Protein AF-A0A183FVG1-F1 (afdb_monomer_lite)

Organism: Heligmosomoides polygyrus (NCBI:txid6339)

Foldseek 3Di:
DQPDDQDDDQWGWDADPVRQIWIAGNVVRDIGRDDDPVVVVVSVVSVVVVVVVVVVVVVVVVVVVVD

InterPro domains:
  IPR001202 WW domain [PF00397] (10-36)
  IPR001202 WW domain [PS01159] (11-36)
  IPR001202 WW domain [PS50020] (11-38)
  IPR001202 WW domain [SM00456] (6-38)
  IPR001202 WW domain [cd00201] (11-38)
  IPR036020 WW domain superfamily [SSF51045] (10-42)
  IPR038867 WW domain-containing adapter protein with coiled-coil [PTHR15911] (5-52)

Radius of gyration: 17.88 Å; chains: 1; bounding box: 36×17×56 Å

Sequence (67 aa):
MVKEIKEFGAWSEQTSSSGRKYFYNRDTEVSQWEKPKEWREYEVRLAEQERLNAEQERITQQVRVLL

pLDDT: mean 93.46, std 8.31, range [51.0, 98.44]

Structure (mmCIF, N/CA/C/O backbone):
data_AF-A0A183FVG1-F1
#
_entry.id   AF-A0A183FVG1-F1
#
loop_
_atom_site.group_PDB
_atom_site.id
_atom_site.type_symbol
_atom_site.label_atom_id
_atom_site.label_alt_id
_atom_site.label_comp_id
_atom_site.label_asym_id
_atom_site.label_entity_id
_atom_site.label_seq_id
_atom_site.pdbx_PDB_ins_code
_atom_site.Cartn_x
_atom_site.Cartn_y
_atom_site.Cartn_z
_atom_site.occupancy
_atom_site.B_iso_or_equiv
_atom_site.auth_seq_id
_atom_site.auth_comp_id
_atom_site.auth_asym_id
_atom_site.auth_atom_id
_atom_site.pdbx_PDB_model_num
ATOM 1 N N . MET A 1 1 ? 12.555 4.599 -10.073 1.00 51.00 1 MET A N 1
ATOM 2 C CA . MET A 1 1 ? 12.132 4.373 -8.675 1.00 51.00 1 MET A CA 1
ATOM 3 C C . MET A 1 1 ? 10.646 4.143 -8.733 1.00 51.00 1 MET A C 1
ATOM 5 O O . MET A 1 1 ? 9.948 5.093 -9.068 1.00 51.00 1 MET A O 1
ATOM 9 N N . VAL A 1 2 ? 10.183 2.927 -8.451 1.00 62.84 2 VAL A N 1
ATOM 10 C CA . VAL A 1 2 ? 8.742 2.695 -8.322 1.00 62.84 2 VAL A CA 1
ATOM 11 C C . VAL A 1 2 ? 8.279 3.578 -7.168 1.00 62.84 2 VAL A C 1
ATOM 13 O O . VAL A 1 2 ? 8.799 3.452 -6.056 1.00 62.84 2 VAL A O 1
ATOM 16 N N . LYS A 1 3 ? 7.400 4.547 -7.432 1.00 72.56 3 LYS A N 1
ATOM 17 C CA . LYS A 1 3 ? 6.847 5.377 -6.357 1.00 72.56 3 LYS A CA 1
ATOM 18 C C . LYS A 1 3 ? 6.081 4.457 -5.412 1.00 72.56 3 LYS A C 1
ATOM 20 O O . LYS A 1 3 ? 5.165 3.764 -5.844 1.00 72.56 3 LYS A O 1
ATOM 25 N N . GLU A 1 4 ? 6.471 4.440 -4.140 1.00 83.19 4 GLU A N 1
ATOM 26 C CA . GLU A 1 4 ? 5.736 3.690 -3.123 1.00 83.19 4 GLU A CA 1
ATOM 27 C C . GLU A 1 4 ? 4.335 4.301 -2.996 1.00 83.19 4 GLU A C 1
ATOM 29 O O . GLU A 1 4 ? 4.189 5.486 -2.693 1.00 83.19 4 GLU A O 1
ATOM 34 N N . ILE A 1 5 ? 3.304 3.499 -3.257 1.00 91.06 5 ILE A N 1
ATOM 35 C CA . ILE A 1 5 ? 1.912 3.903 -3.070 1.00 91.06 5 ILE A CA 1
ATOM 36 C C . ILE A 1 5 ? 1.467 3.522 -1.657 1.00 91.06 5 ILE A C 1
ATOM 38 O O . ILE A 1 5 ? 1.664 2.392 -1.214 1.00 91.06 5 ILE A O 1
ATOM 42 N N . LYS A 1 6 ? 0.879 4.481 -0.936 1.00 94.75 6 LYS A N 1
ATOM 43 C CA . LYS A 1 6 ? 0.363 4.295 0.433 1.00 94.75 6 LYS A CA 1
ATOM 44 C C . LYS A 1 6 ? -1.147 4.096 0.488 1.00 94.75 6 LYS A C 1
ATOM 46 O O . LYS A 1 6 ? -1.677 3.827 1.560 1.00 94.75 6 LYS A O 1
ATOM 51 N N . GLU A 1 7 ? -1.824 4.200 -0.651 1.00 96.19 7 GLU A N 1
ATOM 52 C CA . GLU A 1 7 ? -3.269 4.035 -0.780 1.00 96.19 7 GLU A CA 1
ATOM 53 C C . GLU A 1 7 ? -3.611 3.359 -2.113 1.00 96.19 7 GLU A C 1
ATOM 55 O O . GLU A 1 7 ? -2.929 3.566 -3.123 1.00 96.19 7 GLU A O 1
ATOM 60 N N . PHE A 1 8 ? -4.675 2.557 -2.116 1.00 96.75 8 PHE A N 1
ATOM 61 C CA . PHE A 1 8 ? -5.217 1.899 -3.301 1.00 96.75 8 PHE A CA 1
ATOM 62 C C . PHE A 1 8 ? -6.724 1.677 -3.149 1.00 96.75 8 PHE A C 1
ATOM 64 O O . PHE A 1 8 ? -7.180 0.890 -2.317 1.00 96.75 8 PHE A O 1
ATOM 71 N N . GLY A 1 9 ? -7.520 2.357 -3.976 1.00 96.25 9 GLY A N 1
ATOM 72 C CA . GLY A 1 9 ? -8.978 2.293 -3.879 1.00 96.25 9 GLY A CA 1
ATOM 73 C C . GLY A 1 9 ? -9.471 2.764 -2.507 1.00 96.25 9 GLY A C 1
ATOM 74 O O . GLY A 1 9 ? -9.240 3.913 -2.126 1.00 96.25 9 GLY A O 1
ATOM 75 N N . ALA A 1 10 ? -10.159 1.883 -1.776 1.00 97.75 10 ALA A N 1
ATOM 76 C CA . ALA A 1 10 ? -10.626 2.115 -0.405 1.00 97.75 10 ALA A CA 1
ATOM 77 C C . ALA A 1 10 ? -9.573 1.813 0.677 1.00 97.75 10 ALA A C 1
ATOM 79 O O . ALA A 1 10 ? -9.783 2.135 1.847 1.00 97.75 10 ALA A O 1
ATOM 80 N N . TRP A 1 11 ? -8.454 1.191 0.293 1.00 98.25 11 TRP A N 1
ATOM 81 C CA . TRP A 1 11 ? -7.419 0.731 1.208 1.00 98.25 11 TRP A CA 1
ATOM 82 C C . TRP A 1 11 ? -6.333 1.783 1.439 1.00 98.25 11 TRP A C 1
ATOM 84 O O . TRP A 1 11 ? -5.878 2.425 0.492 1.00 98.25 11 TRP A O 1
ATOM 94 N N . SER A 1 12 ? -5.852 1.888 2.677 1.00 98.12 12 SER A N 1
ATOM 95 C CA . SER A 1 12 ? -4.674 2.670 3.064 1.00 98.12 12 SER A CA 1
ATOM 96 C C . SER A 1 12 ? -3.686 1.831 3.877 1.00 98.12 12 SER A C 1
ATOM 98 O O . SER A 1 12 ? -4.080 0.979 4.674 1.00 98.12 12 SER A O 1
ATOM 100 N N . GLU A 1 13 ? -2.389 2.044 3.653 1.00 98.12 13 GLU A N 1
ATOM 101 C CA . GLU A 1 13 ? -1.314 1.474 4.465 1.00 98.12 13 GLU A CA 1
ATOM 102 C C . GLU A 1 13 ? -1.110 2.366 5.688 1.00 98.12 13 GLU A C 1
ATOM 104 O O . GLU A 1 13 ? -0.902 3.573 5.569 1.00 98.12 13 GLU A O 1
ATOM 109 N N . GLN A 1 14 ? -1.126 1.763 6.867 1.00 97.88 14 GLN A N 1
ATOM 110 C CA . GLN A 1 14 ? -0.900 2.448 8.129 1.00 97.88 14 GLN A CA 1
ATOM 111 C C . GLN A 1 14 ? 0.105 1.688 8.986 1.00 97.88 14 GLN A C 1
ATOM 113 O O . GLN A 1 14 ? 0.389 0.514 8.752 1.00 97.88 14 GLN A O 1
ATOM 118 N N . THR A 1 15 ? 0.635 2.359 10.004 1.00 97.75 15 THR A N 1
ATOM 119 C CA . THR A 1 15 ? 1.581 1.779 10.960 1.00 97.75 15 THR A CA 1
ATOM 120 C C . THR A 1 15 ? 0.914 1.684 12.324 1.00 97.75 15 THR A C 1
ATOM 122 O O . THR A 1 15 ? 0.380 2.669 12.829 1.00 97.75 15 THR A O 1
ATOM 125 N N . SER A 1 16 ? 0.921 0.496 12.924 1.00 96.44 16 SER A N 1
ATOM 126 C CA . SER A 1 16 ? 0.386 0.266 14.264 1.00 96.44 16 SER A CA 1
ATOM 127 C C . SER A 1 16 ? 1.261 0.920 15.338 1.00 96.44 16 SER A C 1
ATOM 129 O O . SER A 1 16 ? 2.415 1.279 15.100 1.00 96.44 16 SER A O 1
ATOM 131 N N . SER A 1 17 ? 0.755 0.978 16.571 1.00 96.31 17 SER A N 1
ATOM 132 C CA . SER A 1 17 ? 1.531 1.412 17.742 1.00 96.31 17 SER A CA 1
ATOM 133 C C . SER A 1 17 ? 2.793 0.574 17.988 1.00 96.31 17 SER A C 1
ATOM 135 O O . SER A 1 17 ? 3.760 1.073 18.554 1.00 96.31 17 SER A O 1
ATOM 137 N N . SER A 1 18 ? 2.817 -0.682 17.529 1.00 96.31 18 SER A N 1
ATOM 138 C CA . SER A 1 18 ? 3.990 -1.560 17.596 1.00 96.31 18 SER A CA 1
ATOM 139 C C . SER A 1 18 ? 4.935 -1.408 16.395 1.00 96.31 18 SER A C 1
ATOM 141 O O . SER A 1 18 ? 5.808 -2.253 16.203 1.00 96.31 18 SER A O 1
ATOM 143 N N . GLY A 1 19 ? 4.711 -0.425 15.517 1.00 97.31 19 GLY A N 1
ATOM 144 C CA . GLY A 1 19 ? 5.509 -0.202 14.310 1.00 97.31 19 GLY A CA 1
ATOM 145 C C . GLY A 1 19 ? 5.223 -1.168 13.154 1.00 97.31 19 GLY A C 1
ATOM 146 O O . GLY A 1 19 ? 5.973 -1.187 12.181 1.00 97.31 19 GLY A O 1
ATOM 147 N N . ARG A 1 20 ? 4.169 -1.993 13.233 1.00 97.12 20 ARG A N 1
ATOM 148 C CA . ARG A 1 20 ? 3.836 -2.960 12.173 1.00 97.12 20 ARG A CA 1
ATOM 149 C C . ARG A 1 20 ? 2.892 -2.335 11.158 1.00 97.12 20 ARG A C 1
ATOM 151 O O . ARG A 1 20 ? 1.899 -1.723 11.541 1.00 97.12 20 ARG A O 1
ATOM 158 N N . LYS A 1 21 ? 3.177 -2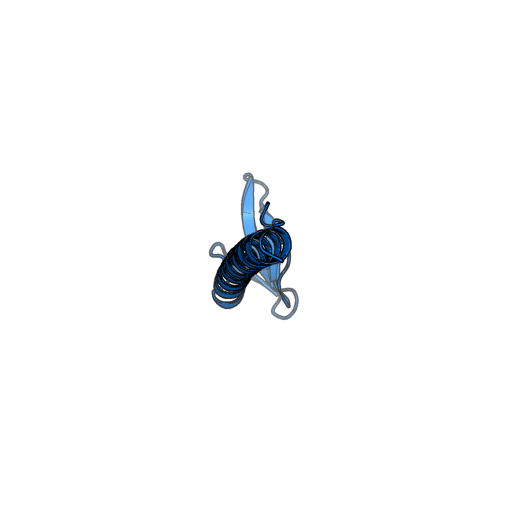.532 9.872 1.00 97.19 21 LYS A N 1
ATOM 159 C CA . LYS A 1 21 ? 2.276 -2.106 8.802 1.00 97.19 21 LYS A CA 1
ATOM 160 C C . LYS A 1 21 ? 0.996 -2.943 8.807 1.00 97.19 21 LYS A C 1
ATOM 162 O O . LYS A 1 21 ? 1.052 -4.156 9.010 1.00 97.19 21 LYS A O 1
ATOM 167 N N . TYR A 1 22 ? -0.128 -2.289 8.562 1.00 98.00 22 TYR A N 1
ATOM 168 C CA . TYR A 1 22 ? -1.431 -2.905 8.341 1.00 98.00 22 TYR A CA 1
ATOM 169 C C . TYR A 1 22 ? -2.190 -2.127 7.264 1.00 98.00 22 TYR A C 1
ATOM 171 O O . TYR A 1 22 ? -1.803 -1.018 6.893 1.00 98.00 22 TYR A O 1
ATOM 179 N N . PHE A 1 23 ? -3.257 -2.726 6.751 1.00 98.25 23 PHE A N 1
ATOM 180 C CA . PHE A 1 23 ? -4.063 -2.175 5.671 1.00 98.25 2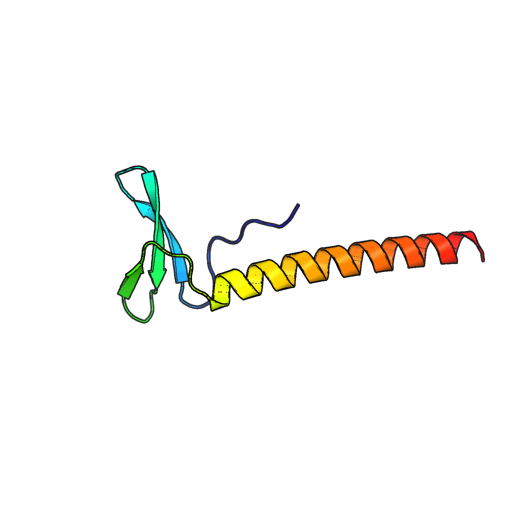3 PHE A CA 1
ATOM 181 C C . PHE A 1 23 ? -5.481 -1.961 6.172 1.00 98.25 23 PHE A C 1
ATOM 183 O O . PHE A 1 23 ? -6.116 -2.904 6.640 1.00 98.25 23 PHE A O 1
ATOM 190 N N . TYR A 1 24 ? -5.956 -0.725 6.084 1.00 98.44 24 TYR A N 1
ATOM 191 C CA . TYR A 1 24 ? -7.287 -0.322 6.519 1.00 98.44 24 TYR A CA 1
ATOM 192 C C . TYR A 1 24 ? -8.168 -0.025 5.309 1.00 98.44 24 TYR A C 1
ATOM 194 O O . TYR A 1 24 ? -7.770 0.753 4.446 1.00 98.44 24 TYR A O 1
ATOM 202 N N . ASN A 1 25 ? -9.354 -0.623 5.243 1.00 98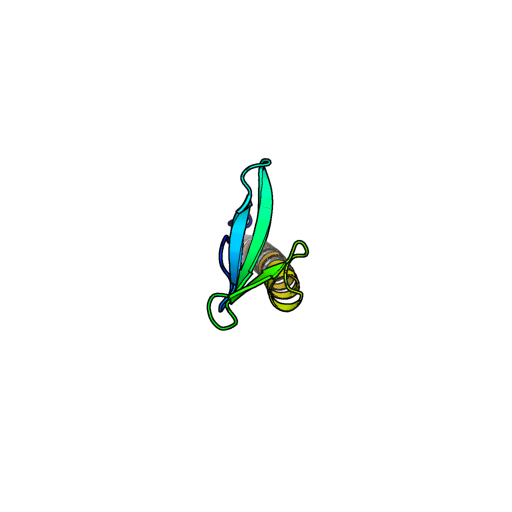.38 25 ASN A N 1
ATOM 203 C CA . ASN A 1 25 ? -10.373 -0.303 4.252 1.00 98.38 25 ASN A CA 1
ATOM 204 C C . ASN A 1 25 ? -11.376 0.678 4.857 1.00 98.38 25 ASN A C 1
ATOM 206 O O . ASN A 1 25 ? -12.082 0.323 5.797 1.00 98.38 25 ASN A O 1
ATOM 210 N N . ARG A 1 26 ? -11.468 1.888 4.303 1.00 98.00 26 ARG A N 1
ATOM 211 C CA . ARG A 1 26 ? -12.381 2.920 4.819 1.00 98.00 26 ARG A CA 1
ATOM 212 C C . ARG A 1 26 ? -13.858 2.662 4.514 1.00 98.00 26 ARG A C 1
ATOM 214 O O . ARG A 1 26 ? -14.700 3.213 5.207 1.00 98.00 26 ARG A O 1
ATOM 221 N N . ASP A 1 27 ? -14.166 1.869 3.491 1.00 97.94 27 ASP A N 1
ATOM 222 C CA . ASP A 1 27 ? -15.548 1.615 3.073 1.00 97.94 27 ASP A CA 1
ATOM 223 C C . ASP A 1 27 ? -16.183 0.517 3.939 1.00 97.94 27 ASP A C 1
ATOM 225 O O . ASP A 1 27 ? -17.375 0.563 4.230 1.00 97.94 27 ASP A O 1
ATOM 229 N N . THR A 1 28 ? -15.387 -0.473 4.359 1.00 97.94 28 THR A N 1
ATOM 230 C CA . THR A 1 28 ? -15.850 -1.593 5.198 1.00 97.94 28 THR A CA 1
ATOM 231 C C . THR A 1 28 ? -15.396 -1.493 6.653 1.00 97.94 28 THR A C 1
ATOM 233 O O . THR A 1 28 ? -15.735 -2.365 7.445 1.00 97.94 28 THR A O 1
ATOM 236 N N . GLU A 1 29 ? -14.566 -0.500 6.981 1.00 98.06 29 GLU A N 1
ATOM 237 C CA . GLU A 1 29 ? -13.924 -0.302 8.291 1.00 98.06 29 GLU A CA 1
ATOM 238 C C . GLU A 1 29 ? -13.120 -1.524 8.784 1.00 98.06 29 GLU A C 1
ATOM 240 O O . GLU A 1 29 ? -12.918 -1.740 9.979 1.00 98.06 29 GLU A O 1
ATOM 245 N N . VAL A 1 30 ? -12.623 -2.343 7.850 1.00 97.62 30 VAL A N 1
ATOM 246 C CA . VAL A 1 30 ? -11.853 -3.556 8.159 1.00 97.62 30 VAL A CA 1
ATOM 247 C C . VAL A 1 30 ? -10.363 -3.255 8.111 1.00 97.62 30 VAL A C 1
ATOM 249 O O . VAL A 1 30 ? -9.868 -2.629 7.176 1.00 97.62 30 VAL A O 1
ATOM 252 N N . SER A 1 31 ? -9.634 -3.765 9.102 1.00 98.00 31 SER A N 1
ATOM 253 C CA . SER A 1 31 ? -8.171 -3.783 9.114 1.00 98.00 31 SER A CA 1
ATOM 254 C C . SER A 1 31 ? -7.644 -5.197 8.886 1.00 98.00 31 SER A C 1
ATOM 256 O O . SER A 1 31 ? -8.173 -6.156 9.445 1.00 98.00 31 SER A O 1
ATOM 258 N N . GLN A 1 32 ? -6.566 -5.330 8.115 1.00 98.00 32 GLN A N 1
ATOM 259 C CA . GLN A 1 32 ? -5.883 -6.604 7.889 1.00 98.00 32 GLN A CA 1
ATOM 260 C C . GLN A 1 32 ? -4.361 -6.442 7.838 1.00 98.00 32 GLN A C 1
ATOM 262 O O . GLN A 1 32 ? -3.834 -5.374 7.533 1.00 98.00 32 GLN A O 1
ATOM 267 N N . TRP A 1 33 ? -3.643 -7.524 8.135 1.00 97.50 33 TRP A N 1
ATOM 268 C CA . TRP A 1 33 ? -2.175 -7.534 8.156 1.00 97.50 33 TRP A CA 1
ATOM 269 C C . TRP A 1 33 ? -1.556 -7.790 6.782 1.00 97.50 33 TRP A C 1
ATOM 271 O O . TRP A 1 33 ? -0.448 -7.342 6.499 1.00 97.50 33 TRP A O 1
ATOM 281 N N . GLU A 1 34 ? -2.267 -8.509 5.918 1.00 97.25 34 GLU A N 1
ATOM 282 C CA . GLU A 1 34 ? -1.802 -8.826 4.573 1.00 97.25 34 GLU A CA 1
ATOM 283 C C . GLU A 1 34 ? -2.209 -7.733 3.587 1.00 97.25 34 GLU A C 1
ATOM 285 O O . GLU A 1 34 ? -3.347 -7.268 3.606 1.00 97.25 34 GLU A O 1
ATOM 290 N N . LYS A 1 35 ? -1.309 -7.343 2.678 1.00 96.38 35 LYS A N 1
ATOM 291 C CA . LYS A 1 35 ? -1.650 -6.380 1.621 1.00 96.38 35 LYS A CA 1
ATOM 292 C C . LYS A 1 35 ? -2.752 -6.967 0.720 1.00 96.38 35 LYS A C 1
ATOM 294 O O . LYS A 1 35 ? -2.544 -8.093 0.241 1.00 96.38 35 LYS A O 1
ATOM 299 N N . PRO A 1 36 ? -3.854 -6.229 0.454 1.00 97.31 36 PRO A N 1
ATOM 300 C CA . PRO A 1 36 ? -4.929 -6.661 -0.438 1.00 97.31 36 PRO A CA 1
ATOM 301 C C . PRO A 1 36 ? -4.404 -7.158 -1.785 1.00 97.31 36 PRO A C 1
ATOM 303 O O . PRO A 1 36 ? -3.430 -6.621 -2.325 1.00 97.31 36 PRO A O 1
ATOM 306 N N . LYS A 1 37 ? -5.040 -8.202 -2.323 1.00 96.06 37 LYS A N 1
ATOM 307 C CA . LYS A 1 37 ? -4.572 -8.889 -3.533 1.00 96.06 37 LYS A CA 1
ATOM 308 C C . LYS A 1 37 ? -4.540 -7.936 -4.727 1.00 96.06 37 LYS A C 1
ATOM 310 O O . LYS A 1 37 ? -3.526 -7.842 -5.409 1.00 96.06 37 LYS A O 1
ATOM 315 N N . GLU A 1 38 ? -5.612 -7.181 -4.913 1.00 95.75 38 GLU A N 1
ATOM 316 C CA . GLU A 1 38 ? -5.808 -6.238 -6.009 1.00 95.75 38 GLU A CA 1
ATOM 317 C C . GLU A 1 38 ? -4.767 -5.114 -5.977 1.00 95.75 38 GLU A C 1
ATOM 319 O O . GLU A 1 38 ? -4.260 -4.699 -7.020 1.00 95.75 38 GLU A O 1
ATOM 324 N N . TRP A 1 39 ? -4.401 -4.661 -4.773 1.00 96.56 39 TRP A N 1
ATOM 325 C CA . TRP A 1 39 ? -3.337 -3.679 -4.581 1.00 96.56 39 TRP A CA 1
ATOM 326 C C . TRP A 1 39 ? -1.987 -4.271 -4.996 1.00 96.56 39 TRP A C 1
ATOM 328 O O . TRP A 1 39 ? -1.262 -3.681 -5.796 1.00 96.56 39 TRP A O 1
ATOM 338 N N . ARG A 1 40 ? -1.660 -5.478 -4.527 1.00 95.12 40 ARG A N 1
ATOM 339 C CA . ARG A 1 40 ? -0.413 -6.163 -4.900 1.00 95.12 40 ARG A CA 1
ATOM 340 C C . ARG A 1 40 ? -0.302 -6.363 -6.415 1.00 95.12 40 ARG A C 1
ATOM 342 O O . ARG A 1 40 ? 0.742 -6.096 -6.999 1.00 95.12 40 ARG A O 1
ATOM 349 N N . GLU A 1 41 ? -1.383 -6.789 -7.061 1.00 95.62 41 GLU A N 1
ATOM 350 C CA . GLU A 1 41 ? -1.450 -6.951 -8.518 1.00 95.62 41 GLU A CA 1
ATOM 351 C C . GLU A 1 41 ? -1.312 -5.620 -9.266 1.00 95.62 41 GLU A C 1
ATOM 353 O O . GLU A 1 41 ? -0.772 -5.573 -10.371 1.00 95.62 41 GLU A O 1
ATOM 358 N N . TYR A 1 42 ? -1.809 -4.525 -8.695 1.00 94.62 42 TYR A N 1
ATOM 359 C CA . TYR A 1 42 ? -1.614 -3.192 -9.252 1.00 94.62 42 TYR A CA 1
ATOM 360 C C . TYR A 1 42 ? -0.146 -2.747 -9.180 1.00 94.62 42 TYR A C 1
ATOM 362 O O . TYR A 1 42 ? 0.386 -2.269 -10.178 1.00 94.62 42 TYR A O 1
ATOM 370 N N . GLU A 1 43 ? 0.541 -2.977 -8.056 1.00 93.69 43 GLU A N 1
ATOM 371 C CA . GLU A 1 43 ? 1.978 -2.681 -7.924 1.00 93.69 43 GLU A CA 1
ATOM 372 C C . GLU A 1 43 ? 2.820 -3.459 -8.944 1.00 93.69 43 GLU A C 1
ATOM 374 O O . GLU A 1 43 ? 3.717 -2.889 -9.565 1.00 93.69 43 GLU A O 1
ATOM 379 N N . VAL A 1 44 ? 2.499 -4.738 -9.167 1.00 94.31 44 VAL A N 1
ATOM 380 C CA . VAL A 1 44 ? 3.165 -5.565 -10.188 1.00 94.31 44 VAL A CA 1
ATOM 381 C C . VAL A 1 44 ? 2.970 -4.976 -11.586 1.00 94.31 44 VAL A C 1
ATOM 383 O O . VAL A 1 44 ? 3.946 -4.812 -12.316 1.00 94.31 44 VAL A O 1
ATOM 386 N N . ARG A 1 45 ? 1.734 -4.602 -11.944 1.00 93.94 45 ARG A N 1
ATOM 387 C CA . ARG A 1 45 ? 1.424 -3.994 -13.249 1.00 93.94 45 ARG A CA 1
ATOM 388 C C . ARG A 1 45 ? 2.142 -2.666 -13.464 1.00 93.94 45 ARG A C 1
ATOM 390 O O . ARG A 1 45 ? 2.632 -2.415 -14.559 1.00 93.94 45 ARG A O 1
ATOM 397 N N . LEU A 1 46 ? 2.232 -1.823 -12.434 1.00 93.00 46 LEU A N 1
ATOM 398 C CA . LEU A 1 46 ? 2.989 -0.573 -12.516 1.00 93.00 46 LEU A CA 1
ATOM 399 C C . LEU A 1 46 ? 4.475 -0.829 -12.768 1.00 93.00 46 LEU A C 1
ATOM 401 O O . LEU A 1 46 ? 5.055 -0.215 -13.660 1.00 93.00 46 LEU A O 1
ATOM 405 N N . ALA A 1 47 ? 5.079 -1.757 -12.022 1.00 91.94 47 ALA A N 1
ATOM 406 C CA . ALA A 1 47 ? 6.483 -2.107 -12.202 1.00 91.94 47 ALA A CA 1
ATOM 407 C C . ALA A 1 47 ? 6.753 -2.674 -13.606 1.00 91.94 47 ALA A C 1
ATOM 409 O O . ALA A 1 47 ? 7.764 -2.346 -14.226 1.00 91.94 47 ALA A O 1
ATOM 410 N N . GLU A 1 48 ? 5.850 -3.500 -14.135 1.00 95.06 48 GLU A N 1
ATOM 411 C CA . GLU A 1 48 ? 5.936 -4.003 -15.506 1.00 95.06 48 GLU A CA 1
ATOM 412 C C . GLU A 1 48 ? 5.819 -2.875 -16.537 1.00 95.06 48 GLU A C 1
ATOM 414 O O . GLU A 1 48 ? 6.667 -2.769 -17.423 1.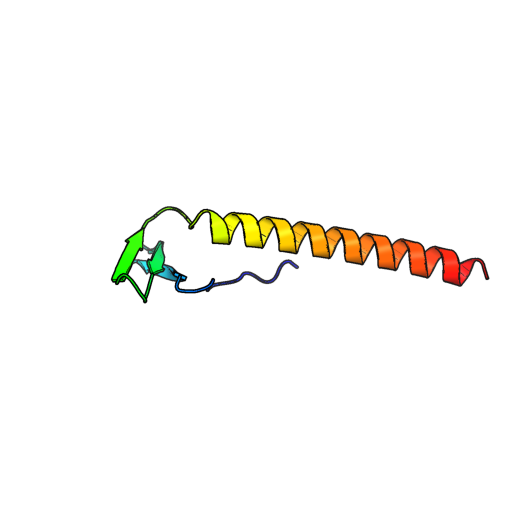00 95.06 48 GLU A O 1
ATOM 419 N N . GLN A 1 49 ? 4.840 -1.982 -16.385 1.00 94.50 49 GLN A N 1
ATOM 420 C CA . GLN A 1 49 ? 4.661 -0.841 -17.279 1.00 94.50 49 GLN A CA 1
ATOM 421 C C . GLN A 1 49 ? 5.891 0.073 -17.292 1.00 94.50 49 GLN A C 1
ATOM 423 O O . GLN A 1 49 ? 6.313 0.513 -18.359 1.00 94.50 49 GLN A O 1
ATOM 428 N N . GLU A 1 50 ? 6.504 0.341 -16.136 1.00 93.38 50 GLU A N 1
ATOM 429 C CA . GLU A 1 50 ? 7.746 1.119 -16.062 1.00 93.38 50 GLU A CA 1
ATOM 430 C C . GLU A 1 50 ? 8.889 0.437 -16.823 1.00 93.38 50 GLU A C 1
ATOM 432 O O . GLU A 1 50 ? 9.628 1.104 -17.550 1.00 93.38 50 GLU A O 1
ATOM 437 N N . ARG A 1 51 ? 9.022 -0.891 -16.707 1.00 93.69 51 ARG A N 1
ATOM 438 C CA . ARG A 1 51 ? 10.035 -1.654 -17.452 1.00 93.69 51 ARG A CA 1
ATOM 439 C C . ARG A 1 51 ? 9.803 -1.582 -18.957 1.00 93.69 51 ARG A C 1
ATOM 441 O O . ARG A 1 51 ? 10.756 -1.353 -19.696 1.00 93.69 51 ARG A O 1
ATOM 448 N N . LEU A 1 52 ? 8.558 -1.752 -19.400 1.00 96.00 52 LEU A N 1
ATOM 449 C CA . LEU A 1 52 ? 8.191 -1.663 -20.813 1.00 96.00 52 LEU A CA 1
ATOM 450 C C . LEU A 1 52 ? 8.417 -0.252 -21.363 1.00 96.00 52 LEU A C 1
ATOM 452 O O . LEU A 1 52 ? 8.955 -0.104 -22.456 1.00 96.00 52 LEU A O 1
ATOM 456 N N . ASN A 1 53 ? 8.079 0.782 -20.592 1.00 95.06 53 ASN A N 1
ATOM 457 C CA . ASN A 1 53 ? 8.317 2.171 -20.980 1.00 95.06 53 ASN A CA 1
ATOM 458 C C . ASN A 1 53 ? 9.815 2.472 -21.114 1.00 95.06 53 ASN A C 1
ATOM 460 O O . ASN A 1 53 ? 10.225 3.081 -22.099 1.00 95.06 53 ASN A O 1
ATOM 464 N N . ALA A 1 54 ? 10.638 2.018 -20.164 1.00 94.69 54 ALA A N 1
ATOM 465 C CA . ALA A 1 54 ? 12.088 2.190 -20.227 1.00 94.69 54 ALA A CA 1
ATOM 466 C C . ALA A 1 54 ? 12.705 1.447 -21.424 1.00 94.69 54 ALA A C 1
ATOM 468 O O . ALA A 1 54 ? 13.589 1.974 -22.099 1.00 94.69 54 ALA A O 1
ATOM 469 N N . GLU A 1 55 ? 12.216 0.241 -21.716 1.00 96.56 55 GLU A N 1
ATOM 470 C CA . GLU A 1 55 ? 12.633 -0.526 -22.889 1.00 96.56 55 GLU A CA 1
ATOM 471 C C . GLU A 1 55 ? 12.245 0.183 -24.191 1.00 96.56 55 GLU A C 1
ATOM 473 O O . GLU A 1 55 ? 13.077 0.351 -25.082 1.00 96.56 55 GLU A O 1
ATOM 478 N N . GLN A 1 56 ? 11.004 0.663 -24.283 1.00 96.12 56 GLN A N 1
ATOM 479 C CA . GLN A 1 56 ? 10.523 1.409 -25.438 1.00 96.12 56 GLN A CA 1
ATOM 480 C C . GLN A 1 56 ? 11.330 2.694 -25.646 1.00 96.12 56 GLN A C 1
ATOM 482 O O . GLN A 1 56 ? 11.672 3.026 -26.782 1.00 96.12 56 GLN A O 1
ATOM 487 N N . GLU A 1 57 ? 11.667 3.411 -24.574 1.00 96.44 57 GLU A N 1
ATOM 488 C CA . GLU A 1 57 ? 12.508 4.605 -24.645 1.00 96.44 57 GLU A CA 1
ATOM 489 C C . GLU A 1 57 ? 13.915 4.262 -25.148 1.00 96.44 57 GLU A C 1
ATOM 491 O O . GLU A 1 57 ? 14.399 4.903 -26.082 1.00 96.44 57 GLU A O 1
ATOM 496 N N . ARG A 1 58 ? 14.535 3.204 -24.611 1.00 96.31 58 ARG A N 1
ATOM 497 C CA . ARG A 1 58 ? 15.843 2.710 -25.062 1.00 96.31 58 ARG A CA 1
ATOM 498 C C . ARG A 1 58 ? 15.836 2.372 -26.552 1.00 96.31 58 ARG A C 1
ATOM 500 O O . ARG A 1 58 ? 16.726 2.803 -27.282 1.00 96.31 58 ARG A O 1
ATOM 507 N N . ILE A 1 59 ? 14.824 1.634 -27.010 1.00 95.88 59 ILE A N 1
ATOM 508 C CA . ILE A 1 59 ? 14.653 1.283 -28.427 1.00 95.88 59 ILE A CA 1
ATOM 509 C C . ILE A 1 59 ? 14.482 2.551 -29.269 1.00 95.88 59 ILE A C 1
ATOM 511 O O . ILE A 1 59 ? 15.139 2.708 -30.296 1.00 95.88 59 ILE A O 1
ATOM 515 N N . THR A 1 60 ? 13.639 3.482 -28.823 1.00 94.50 60 THR A N 1
ATOM 516 C CA . THR A 1 60 ? 13.367 4.738 -29.536 1.00 94.50 60 THR A CA 1
ATOM 517 C C . THR A 1 60 ? 14.632 5.581 -29.682 1.00 94.50 60 THR A C 1
ATOM 519 O O . THR A 1 60 ? 14.910 6.095 -30.763 1.00 94.50 60 THR A O 1
ATOM 522 N N . GLN A 1 61 ? 15.433 5.695 -28.621 1.00 93.19 61 GLN A N 1
ATOM 523 C CA . GLN A 1 61 ? 16.717 6.395 -28.656 1.00 93.19 61 GLN A CA 1
ATOM 524 C C . GLN A 1 61 ? 17.709 5.704 -29.598 1.00 93.19 61 GLN A C 1
ATOM 526 O O . GLN A 1 61 ? 18.360 6.383 -30.389 1.00 93.19 61 GLN A O 1
ATOM 531 N N . GLN A 1 62 ? 17.783 4.369 -29.572 1.00 90.00 62 GLN A N 1
ATOM 532 C CA . GLN A 1 62 ? 18.647 3.605 -30.473 1.00 90.00 62 GLN A CA 1
ATOM 533 C C . GLN A 1 62 ? 18.279 3.823 -31.947 1.00 90.00 62 GLN A C 1
ATOM 535 O O . GLN A 1 62 ? 19.176 4.035 -32.759 1.00 90.00 62 GLN A O 1
ATOM 540 N N . VAL A 1 63 ? 16.986 3.802 -32.295 1.00 91.44 63 VAL A N 1
ATOM 541 C CA . VAL A 1 63 ? 16.507 4.074 -33.663 1.00 91.44 63 VAL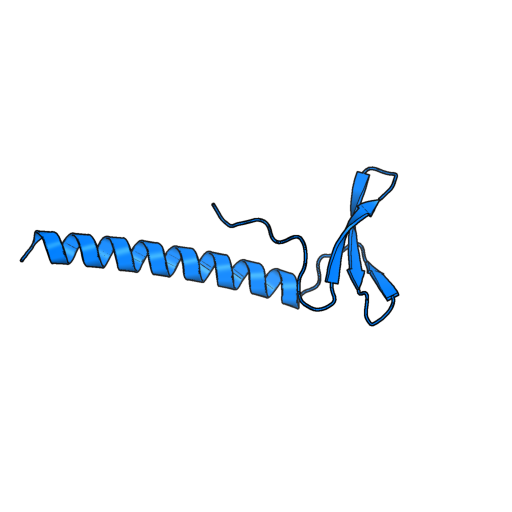 A CA 1
ATOM 542 C C . VAL A 1 63 ? 16.778 5.525 -34.061 1.00 91.44 63 VAL A C 1
ATOM 544 O O . VAL A 1 63 ? 17.245 5.769 -35.167 1.00 91.44 63 VAL A O 1
ATOM 547 N N . ARG A 1 64 ? 16.555 6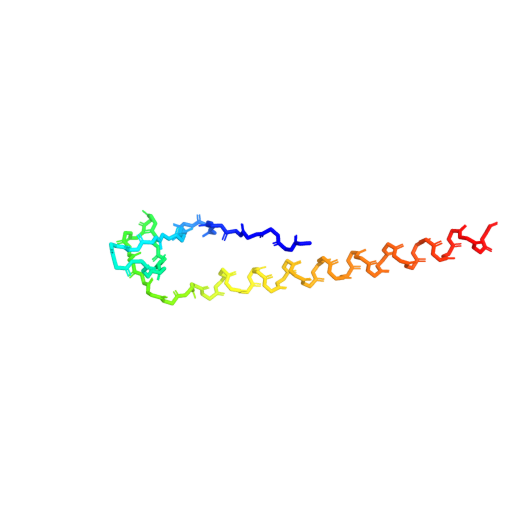.486 -33.154 1.00 90.62 64 ARG A N 1
ATOM 548 C CA . ARG A 1 64 ? 16.821 7.913 -33.397 1.00 90.62 64 ARG A CA 1
ATOM 549 C C . ARG A 1 64 ? 18.287 8.206 -33.727 1.00 90.62 64 ARG A C 1
ATOM 551 O O . ARG A 1 64 ? 18.544 9.150 -34.454 1.00 90.62 64 ARG A O 1
ATOM 558 N N . VAL A 1 65 ? 19.232 7.446 -33.176 1.00 85.12 65 VAL A N 1
ATOM 559 C CA . VAL A 1 65 ? 20.673 7.610 -33.454 1.00 85.12 65 VAL A CA 1
ATOM 560 C C . VAL A 1 65 ? 21.077 7.008 -34.807 1.00 85.12 65 VAL A C 1
ATOM 562 O O . VAL A 1 65 ? 22.116 7.369 -35.349 1.00 85.12 65 VAL A O 1
ATOM 565 N N . LEU A 1 66 ? 20.279 6.084 -35.349 1.00 82.31 66 LEU A N 1
ATOM 566 C CA . LEU A 1 66 ? 20.563 5.391 -36.610 1.00 82.31 66 LEU A CA 1
ATOM 567 C C . LEU A 1 66 ? 19.966 6.086 -37.850 1.00 82.31 66 LEU A C 1
ATOM 569 O O . LEU A 1 66 ? 20.251 5.647 -38.964 1.00 82.31 66 LEU A O 1
ATOM 573 N N . LEU A 1 67 ? 19.151 7.129 -37.664 1.00 70.44 67 LEU A N 1
ATOM 574 C CA . LEU A 1 67 ? 18.560 7.971 -38.713 1.00 70.44 67 LEU A CA 1
ATOM 575 C C . LEU A 1 67 ? 19.248 9.338 -38.749 1.00 70.44 67 LEU A C 1
ATOM 577 O O . LEU A 1 67 ? 19.434 9.855 -39.871 1.00 70.44 67 LEU A O 1
#

Secondary structure (DSSP, 8-state):
-PPPPSEETTEEEEE-TTS-EEEEETTTTEEESSPPHHHHHHHHHHHHHHHHHHHHHHHHHHHHHH-